Protein AF-A0A1N6XHS5-F1 (afdb_monomer_lite)

Sequence (62 aa):
MWISLETVQTIMICIENDCENEAAVRLHIPWADNRDVCTAHARVLVQKDGVVAEPLEGVDWK

pLDDT: mean 85.86, std 16.4, range [43.41, 97.5]

Structure (mmCIF, N/CA/C/O backbone):
data_AF-A0A1N6XHS5-F1
#
_entry.id   AF-A0A1N6XHS5-F1
#
loop_
_atom_site.group_PDB
_atom_site.id
_atom_site.type_symbol
_atom_site.label_atom_id
_atom_site.label_alt_id
_atom_site.label_comp_id
_atom_site.label_asym_id
_atom_site.label_entity_id
_atom_site.label_seq_id
_atom_site.pdbx_PDB_ins_code
_atom_site.Cartn_x
_atom_site.Cartn_y
_atom_site.Cartn_z
_atom_site.occupancy
_atom_site.B_iso_or_equiv
_atom_site.auth_seq_id
_atom_site.auth_comp_id
_atom_site.auth_asym_id
_atom_site.auth_atom_id
_atom_site.pdbx_PDB_model_num
ATOM 1 N N . MET A 1 1 ? 33.984 -12.130 -20.674 1.00 43.41 1 MET A N 1
ATOM 2 C CA . MET A 1 1 ? 33.153 -10.918 -20.536 1.00 43.41 1 MET A CA 1
ATOM 3 C C . MET A 1 1 ? 31.915 -11.362 -19.780 1.00 43.41 1 MET A C 1
ATOM 5 O O . MET A 1 1 ? 31.108 -12.087 -20.339 1.00 43.41 1 MET 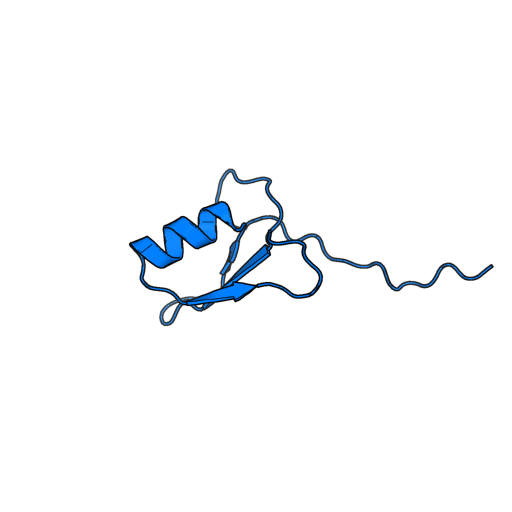A O 1
ATOM 9 N N . TRP A 1 2 ? 31.919 -11.139 -18.467 1.00 47.53 2 TRP A N 1
ATOM 10 C CA . TRP A 1 2 ? 31.022 -11.774 -17.503 1.00 47.53 2 TRP A CA 1
ATOM 11 C C . TRP A 1 2 ? 29.782 -10.898 -17.371 1.00 47.53 2 TRP A C 1
ATOM 13 O O . TRP A 1 2 ? 29.882 -9.773 -16.894 1.00 47.53 2 TRP A O 1
ATOM 23 N N . ILE A 1 3 ? 28.642 -11.379 -17.852 1.00 54.31 3 ILE A N 1
ATOM 24 C CA . ILE A 1 3 ? 27.351 -10.770 -17.545 1.00 54.31 3 ILE A CA 1
ATOM 25 C C . ILE A 1 3 ? 26.940 -11.410 -16.216 1.00 54.31 3 ILE A C 1
ATOM 27 O O . ILE A 1 3 ? 26.552 -12.577 -16.194 1.00 54.31 3 ILE A O 1
ATOM 31 N N . SER A 1 4 ? 27.170 -10.710 -15.101 1.00 63.03 4 SER A N 1
ATOM 32 C CA . SER A 1 4 ? 26.726 -11.154 -13.775 1.00 63.03 4 SER A CA 1
ATOM 33 C C . SER A 1 4 ? 25.207 -11.310 -13.778 1.00 63.03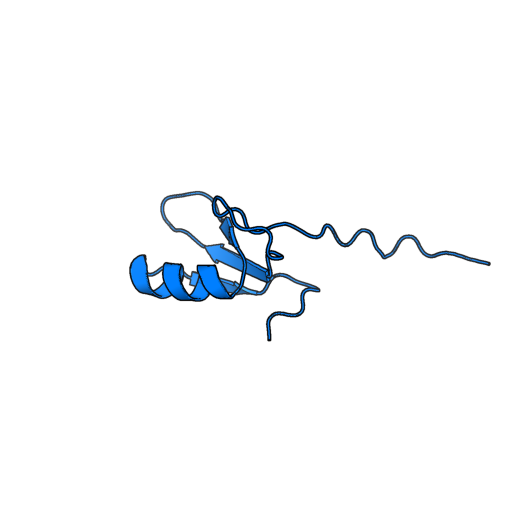 4 SER A C 1
ATOM 35 O O . SER A 1 4 ? 24.484 -10.406 -14.187 1.00 63.03 4 SER A O 1
ATOM 37 N N . LEU A 1 5 ? 24.722 -12.452 -13.297 1.00 53.84 5 LEU A N 1
ATOM 38 C CA . LEU A 1 5 ? 23.302 -12.796 -13.149 1.00 53.84 5 LEU A CA 1
ATOM 39 C C . LEU A 1 5 ? 22.626 -12.059 -11.965 1.00 53.84 5 LEU A C 1
ATOM 41 O O . LEU A 1 5 ? 21.696 -12.583 -11.364 1.00 53.84 5 LEU A O 1
ATOM 45 N N . GLU A 1 6 ? 23.079 -10.854 -11.608 1.00 56.44 6 GLU A N 1
ATOM 46 C CA . GLU A 1 6 ? 22.612 -10.098 -10.428 1.00 56.44 6 GLU A CA 1
ATOM 47 C C . GLU A 1 6 ? 21.321 -9.291 -10.666 1.00 56.44 6 GLU A C 1
ATOM 49 O O . GLU A 1 6 ? 20.880 -8.564 -9.786 1.00 56.44 6 GLU A O 1
ATOM 54 N N . THR A 1 7 ? 20.678 -9.408 -11.832 1.00 53.12 7 THR A N 1
ATOM 55 C CA . THR A 1 7 ? 19.531 -8.555 -12.207 1.00 53.12 7 THR A CA 1
ATOM 56 C C . THR A 1 7 ? 18.247 -9.346 -12.448 1.00 53.12 7 THR A C 1
ATOM 58 O O . THR A 1 7 ? 17.478 -9.037 -13.353 1.00 53.12 7 THR A O 1
ATOM 61 N N . VAL A 1 8 ? 17.972 -10.365 -11.631 1.00 50.34 8 VAL A N 1
ATOM 62 C CA . VAL A 1 8 ? 16.597 -10.881 -11.504 1.00 50.34 8 VAL A CA 1
ATOM 63 C C . VAL A 1 8 ? 15.872 -10.035 -10.460 1.00 50.34 8 VAL A C 1
ATOM 65 O O . VAL A 1 8 ? 15.489 -10.509 -9.395 1.00 50.34 8 VAL A O 1
ATOM 68 N N . GLN A 1 9 ? 15.741 -8.740 -10.737 1.00 53.84 9 GLN A N 1
ATOM 69 C CA . GLN A 1 9 ? 14.848 -7.891 -9.970 1.00 53.84 9 GLN A CA 1
ATOM 70 C C . GLN A 1 9 ? 13.443 -8.217 -10.471 1.00 53.84 9 GLN A C 1
ATOM 72 O O . GLN A 1 9 ? 13.026 -7.761 -11.533 1.00 53.84 9 GLN A O 1
ATOM 77 N N . THR A 1 10 ? 12.762 -9.124 -9.771 1.00 56.50 10 THR A N 1
ATOM 78 C CA . THR A 1 10 ? 11.340 -9.398 -9.980 1.00 56.50 10 THR A CA 1
ATOM 79 C C . THR A 1 10 ? 10.597 -8.087 -9.749 1.00 56.50 10 THR A C 1
ATOM 81 O O . THR A 1 10 ? 10.314 -7.732 -8.609 1.00 56.50 10 THR A O 1
ATOM 84 N N . ILE A 1 11 ? 10.327 -7.346 -10.825 1.00 61.22 11 ILE A N 1
ATOM 85 C CA . ILE A 1 11 ? 9.422 -6.197 -10.816 1.00 61.22 11 ILE A CA 1
ATOM 86 C C . ILE A 1 11 ? 8.049 -6.766 -10.453 1.00 61.22 11 ILE A C 1
ATOM 88 O O . ILE A 1 11 ? 7.373 -7.373 -11.285 1.00 61.22 11 ILE A O 1
ATOM 92 N N . MET A 1 12 ? 7.678 -6.673 -9.178 1.00 79.50 12 MET A N 1
ATOM 93 C CA . MET A 1 12 ? 6.353 -7.074 -8.721 1.00 79.50 12 MET A CA 1
ATOM 94 C C . MET A 1 12 ? 5.395 -5.943 -9.078 1.00 79.50 12 MET A C 1
ATOM 96 O O . MET A 1 12 ? 5.641 -4.793 -8.736 1.00 79.50 12 MET A O 1
ATOM 100 N N . ILE A 1 13 ? 4.322 -6.246 -9.803 1.00 91.81 13 ILE A N 1
ATOM 101 C CA . ILE A 1 13 ? 3.265 -5.275 -10.107 1.00 91.81 13 ILE A CA 1
ATOM 102 C C . ILE A 1 13 ? 2.389 -5.125 -8.859 1.00 91.81 13 ILE A C 1
ATOM 104 O O . ILE A 1 13 ? 2.212 -6.079 -8.099 1.00 91.81 13 ILE A O 1
ATOM 108 N N . CYS A 1 14 ? 1.853 -3.928 -8.632 1.00 94.88 14 CYS A N 1
ATOM 109 C CA . CYS A 1 14 ? 0.893 -3.665 -7.568 1.00 94.88 14 CYS A CA 1
ATOM 110 C C . CYS A 1 14 ? -0.266 -4.675 -7.609 1.00 94.88 14 CYS A C 1
ATOM 112 O O . CYS A 1 14 ? -0.928 -4.821 -8.629 1.00 94.88 14 CYS A O 1
ATOM 114 N N . ILE A 1 15 ? -0.554 -5.329 -6.479 1.00 95.50 15 ILE A N 1
ATOM 115 C CA . ILE A 1 15 ? -1.615 -6.352 -6.396 1.00 95.50 15 ILE A CA 1
ATOM 116 C C . ILE A 1 15 ? -3.044 -5.777 -6.454 1.00 95.50 15 ILE A C 1
ATOM 118 O O . ILE A 1 15 ? -4.021 -6.523 -6.470 1.00 95.50 15 ILE A O 1
ATOM 122 N N . GLU A 1 16 ? -3.194 -4.453 -6.429 1.00 94.38 16 GLU A N 1
ATOM 123 C CA . GLU A 1 16 ? -4.505 -3.814 -6.564 1.00 94.38 16 GLU A CA 1
ATOM 124 C C . GLU A 1 16 ? -5.044 -3.957 -7.986 1.00 94.38 16 GLU A C 1
ATOM 126 O O . GLU A 1 16 ? -4.315 -3.812 -8.967 1.00 94.38 16 GLU A O 1
ATOM 131 N N . ASN A 1 17 ? -6.347 -4.219 -8.086 1.00 91.62 17 ASN A N 1
ATOM 132 C CA . ASN A 1 17 ? -7.012 -4.389 -9.372 1.00 91.62 17 ASN A CA 1
ATOM 133 C C . ASN A 1 17 ? -6.866 -3.127 -10.230 1.00 91.62 17 ASN A C 1
ATOM 135 O O . ASN A 1 17 ? -6.989 -2.015 -9.718 1.00 91.62 17 ASN A O 1
ATOM 139 N N . ASP A 1 18 ? -6.666 -3.323 -11.536 1.00 92.31 18 ASP A N 1
ATOM 140 C CA . ASP A 1 18 ? -6.538 -2.235 -12.518 1.00 92.31 18 ASP A CA 1
ATOM 141 C C . ASP A 1 18 ? -5.341 -1.296 -12.248 1.00 92.31 18 ASP A C 1
ATOM 143 O O . ASP A 1 18 ? -5.345 -0.124 -12.615 1.00 92.31 18 ASP A O 1
ATOM 147 N N . CYS A 1 19 ? -4.294 -1.799 -11.581 1.00 94.25 19 CYS A N 1
ATOM 148 C CA . CYS A 1 19 ? -3.075 -1.046 -11.313 1.00 94.25 19 CYS A CA 1
ATOM 149 C C . CYS A 1 19 ? -1.861 -1.692 -11.984 1.00 94.25 19 CYS A C 1
ATOM 151 O O . CYS A 1 19 ? -1.439 -2.781 -11.612 1.00 94.25 19 CYS A O 1
ATOM 153 N N . GLU A 1 20 ? -1.255 -0.978 -12.931 1.00 93.19 20 GLU A N 1
ATOM 154 C CA . GLU A 1 20 ? -0.043 -1.421 -13.639 1.00 93.19 20 GLU A CA 1
ATOM 155 C C . GLU A 1 20 ? 1.250 -0.844 -13.032 1.00 93.19 20 GLU A C 1
ATOM 157 O O . GLU A 1 20 ? 2.341 -1.052 -13.558 1.00 93.19 20 GLU A O 1
ATOM 162 N N . ASN A 1 21 ? 1.145 -0.107 -11.922 1.00 92.19 21 ASN A N 1
ATOM 163 C CA . ASN A 1 21 ? 2.305 0.478 -11.254 1.00 92.19 21 ASN A CA 1
ATOM 164 C C . ASN A 1 21 ? 3.168 -0.600 -10.590 1.00 92.19 21 ASN A C 1
ATOM 166 O O . ASN A 1 21 ? 2.661 -1.606 -10.089 1.00 92.19 21 ASN A O 1
ATOM 170 N N . GLU A 1 22 ? 4.464 -0.324 -10.485 1.00 92.19 22 GLU A N 1
ATOM 171 C CA . GLU A 1 22 ? 5.395 -1.151 -9.722 1.00 92.19 22 GLU A CA 1
ATOM 172 C C . GLU A 1 22 ? 5.032 -1.154 -8.228 1.00 92.19 22 GLU A C 1
ATOM 174 O O . GLU A 1 22 ? 4.717 -0.118 -7.625 1.00 92.19 22 GLU A O 1
ATOM 179 N N . ALA A 1 23 ? 5.041 -2.342 -7.628 1.00 93.94 23 ALA A N 1
ATOM 180 C CA . ALA A 1 23 ? 4.926 -2.508 -6.195 1.00 93.94 23 ALA A CA 1
ATOM 181 C C . ALA A 1 23 ? 6.220 -2.033 -5.539 1.00 93.94 23 ALA A C 1
ATOM 183 O O . ALA A 1 23 ? 7.314 -2.452 -5.905 1.00 93.94 23 ALA A O 1
ATOM 184 N N . ALA A 1 24 ? 6.075 -1.175 -4.537 1.00 94.50 24 ALA A N 1
ATOM 185 C CA . ALA A 1 24 ? 7.206 -0.580 -3.838 1.00 94.50 24 ALA A CA 1
ATOM 186 C C . ALA A 1 24 ? 7.109 -0.722 -2.315 1.00 94.50 24 ALA A C 1
ATOM 188 O O . ALA A 1 24 ? 8.045 -0.389 -1.591 1.00 94.50 24 ALA A O 1
ATOM 189 N N . VAL A 1 25 ? 5.964 -1.187 -1.813 1.00 94.88 25 VAL A N 1
ATOM 190 C CA . VAL A 1 25 ? 5.647 -1.240 -0.389 1.00 94.88 25 VAL A CA 1
ATOM 191 C C . VAL A 1 25 ? 4.925 -2.543 -0.079 1.00 94.88 25 VAL A C 1
ATOM 193 O O . VAL A 1 25 ? 3.962 -2.896 -0.757 1.00 94.88 25 VAL A O 1
ATOM 196 N N . ARG A 1 26 ? 5.344 -3.215 0.990 1.00 96.06 26 ARG A N 1
ATOM 197 C CA . ARG A 1 26 ? 4.625 -4.315 1.623 1.00 96.06 26 ARG A CA 1
ATOM 198 C C . ARG A 1 26 ? 3.729 -3.790 2.737 1.00 96.06 26 ARG A C 1
ATOM 200 O O . ARG A 1 26 ? 4.184 -3.090 3.640 1.00 96.06 26 ARG A O 1
ATOM 207 N N . LEU A 1 27 ? 2.453 -4.146 2.689 1.00 97.50 27 LEU A N 1
ATOM 208 C CA . LEU A 1 27 ? 1.497 -3.906 3.761 1.00 97.50 27 LEU A CA 1
ATOM 209 C C . LEU A 1 27 ? 1.434 -5.120 4.680 1.00 97.50 27 LEU A C 1
ATOM 211 O O . LEU A 1 27 ? 1.150 -6.229 4.225 1.00 97.50 27 LEU A O 1
ATOM 215 N N . HIS A 1 28 ? 1.646 -4.880 5.971 1.00 97.50 28 HIS A N 1
ATOM 216 C CA . HIS A 1 28 ? 1.450 -5.852 7.039 1.00 97.50 28 HIS A CA 1
ATOM 217 C C . HIS A 1 28 ? 0.025 -5.743 7.564 1.00 97.50 28 HIS A C 1
ATOM 219 O O . HIS A 1 28 ? -0.332 -4.771 8.240 1.00 97.50 28 HIS A O 1
ATOM 225 N N . ILE A 1 29 ? -0.792 -6.740 7.224 1.00 96.75 29 ILE A N 1
ATOM 226 C CA . ILE A 1 29 ? -2.218 -6.774 7.546 1.00 96.75 29 ILE A CA 1
ATOM 227 C C . ILE A 1 29 ? -2.440 -7.792 8.670 1.00 96.75 29 ILE A C 1
ATOM 229 O O . ILE A 1 29 ? -2.250 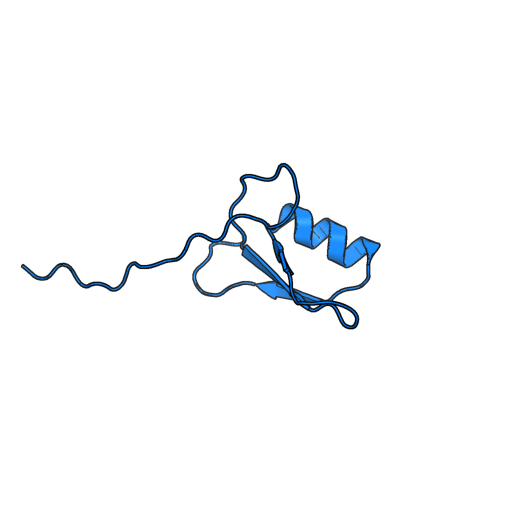-8.981 8.452 1.00 96.75 29 ILE A O 1
ATOM 233 N N . PRO A 1 30 ? -2.873 -7.385 9.876 1.00 96.19 30 PRO A N 1
ATOM 234 C CA . PRO A 1 30 ? -2.993 -8.313 11.008 1.00 96.19 30 PRO A CA 1
ATOM 235 C C . PRO A 1 30 ? -4.028 -9.439 10.839 1.00 96.19 30 PRO A C 1
ATOM 237 O O . PRO A 1 30 ? -4.027 -10.393 11.613 1.00 96.19 30 PRO A O 1
ATOM 240 N N . TRP A 1 31 ? -4.944 -9.314 9.878 1.00 94.88 31 TRP A N 1
ATOM 241 C CA . TRP A 1 31 ? -6.093 -10.208 9.679 1.00 94.88 31 TRP A CA 1
ATOM 242 C C . TRP A 1 31 ? -6.138 -10.862 8.291 1.00 94.88 31 TRP A C 1
ATOM 244 O O . TRP A 1 31 ? -7.119 -11.528 7.966 1.00 94.88 31 TRP A O 1
ATOM 254 N N . ALA A 1 32 ? -5.120 -10.653 7.457 1.00 95.81 32 ALA A N 1
ATOM 255 C CA . ALA A 1 32 ? -5.017 -11.232 6.121 1.00 95.81 32 ALA A CA 1
ATOM 256 C C . ALA A 1 32 ? -3.540 -11.415 5.745 1.00 95.81 32 ALA A C 1
ATOM 258 O O . ALA A 1 32 ? -2.653 -11.061 6.516 1.00 95.81 32 ALA A O 1
ATOM 259 N N . ASP A 1 33 ? -3.274 -11.954 4.560 1.00 96.25 33 ASP A N 1
ATOM 260 C CA . ASP A 1 33 ? -1.909 -12.034 4.050 1.00 96.25 33 ASP A CA 1
ATOM 261 C C . ASP A 1 33 ? -1.334 -10.645 3.742 1.00 96.25 33 ASP A C 1
ATOM 263 O O . ASP A 1 33 ? -2.059 -9.691 3.432 1.00 96.25 33 ASP A O 1
ATOM 267 N N . ASN A 1 34 ? -0.005 -10.549 3.797 1.00 95.75 34 ASN A N 1
ATOM 268 C CA . ASN A 1 34 ? 0.714 -9.346 3.400 1.00 95.75 34 ASN A CA 1
ATOM 269 C C . ASN A 1 34 ? 0.470 -9.026 1.922 1.00 95.75 34 ASN A C 1
ATOM 271 O O . ASN A 1 34 ? 0.359 -9.922 1.083 1.00 95.75 34 ASN A O 1
ATOM 275 N N . ARG A 1 35 ? 0.411 -7.732 1.600 1.00 95.00 35 ARG A N 1
ATOM 276 C CA . ARG A 1 35 ? 0.092 -7.256 0.247 1.00 95.00 35 ARG A CA 1
ATOM 277 C C . ARG A 1 35 ? 1.173 -6.323 -0.263 1.00 95.00 35 ARG A C 1
ATOM 279 O O . ARG A 1 35 ? 1.457 -5.318 0.381 1.00 95.00 35 ARG A O 1
ATOM 286 N N . ASP A 1 36 ? 1.708 -6.617 -1.441 1.00 95.88 36 ASP A N 1
ATOM 287 C CA . ASP A 1 36 ? 2.703 -5.772 -2.097 1.00 95.88 36 ASP A CA 1
ATOM 288 C C . ASP A 1 36 ? 1.995 -4.824 -3.077 1.00 95.88 36 ASP A C 1
ATOM 290 O O . ASP A 1 36 ? 1.310 -5.244 -4.014 1.00 95.88 36 ASP A O 1
ATOM 294 N N . VAL A 1 37 ? 2.105 -3.523 -2.821 1.00 95.94 37 VAL A N 1
ATOM 295 C CA . VAL A 1 37 ? 1.371 -2.464 -3.524 1.00 95.94 37 VAL A CA 1
ATOM 296 C C . VAL A 1 37 ? 2.299 -1.316 -3.916 1.00 95.94 37 VAL A C 1
ATOM 298 O O . VAL A 1 37 ? 3.399 -1.153 -3.382 1.00 95.94 37 VAL A O 1
ATOM 301 N N . CYS A 1 38 ? 1.854 -0.482 -4.853 1.00 95.88 38 CYS A N 1
ATOM 302 C CA . CYS A 1 38 ? 2.543 0.769 -5.163 1.00 95.88 38 CYS A CA 1
ATOM 303 C C . CYS A 1 38 ? 2.400 1.786 -4.016 1.00 95.88 38 CYS A C 1
ATOM 305 O O . CYS A 1 38 ? 1.481 1.707 -3.193 1.00 95.88 38 CYS A O 1
ATOM 307 N N . THR A 1 39 ? 3.276 2.792 -3.984 1.00 95.50 39 THR A N 1
ATOM 308 C CA . THR A 1 39 ? 3.269 3.854 -2.958 1.00 95.50 39 THR A CA 1
ATOM 309 C C . THR A 1 39 ? 1.931 4.600 -2.880 1.00 95.50 39 THR A C 1
ATOM 311 O O . THR A 1 39 ? 1.465 4.937 -1.788 1.00 95.50 39 THR A O 1
ATOM 314 N N . ALA A 1 40 ? 1.264 4.806 -4.022 1.00 95.38 40 ALA A N 1
ATOM 315 C CA . ALA A 1 40 ? -0.040 5.463 -4.092 1.00 95.38 40 ALA A CA 1
ATOM 316 C C . ALA A 1 40 ? -1.135 4.671 -3.354 1.00 95.38 40 ALA A C 1
ATOM 318 O O . ALA A 1 40 ? -1.859 5.238 -2.532 1.00 95.38 40 ALA A O 1
ATOM 319 N N . HIS A 1 41 ? -1.225 3.359 -3.591 1.00 97.00 41 HIS A N 1
ATOM 320 C CA . HIS A 1 41 ? -2.185 2.499 -2.900 1.00 97.00 41 HIS A CA 1
ATOM 321 C C . HIS A 1 41 ? -1.824 2.302 -1.430 1.00 97.00 41 HIS A C 1
ATOM 323 O O . HIS A 1 41 ? -2.711 2.396 -0.581 1.00 97.00 41 HIS A O 1
ATOM 329 N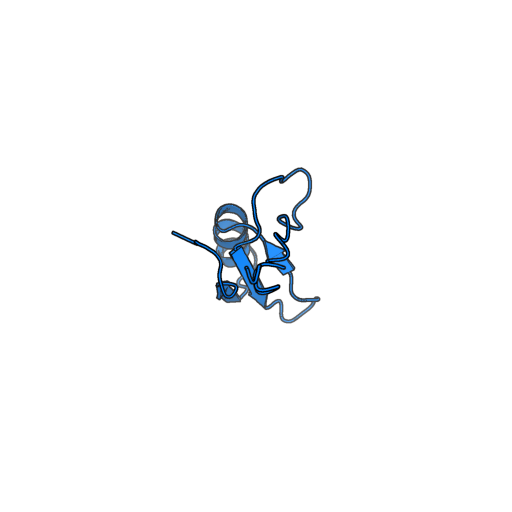 N . ALA A 1 42 ? -0.535 2.143 -1.108 1.00 96.44 42 ALA A N 1
ATOM 330 C CA . ALA A 1 42 ? -0.074 2.074 0.276 1.00 96.44 42 ALA A CA 1
ATOM 331 C C . ALA A 1 42 ? -0.560 3.279 1.092 1.00 96.44 42 ALA A C 1
ATOM 333 O O . ALA A 1 42 ? -1.137 3.111 2.165 1.00 96.44 42 ALA A O 1
ATOM 334 N N . ARG A 1 43 ? -0.411 4.500 0.554 1.00 96.38 43 ARG A N 1
ATOM 335 C CA . ARG A 1 43 ? -0.856 5.731 1.222 1.00 96.38 43 ARG A CA 1
ATOM 336 C C . ARG A 1 43 ? -2.343 5.704 1.570 1.00 96.38 43 ARG A C 1
ATOM 338 O O . ARG A 1 43 ? -2.717 6.180 2.641 1.00 96.38 43 ARG A O 1
ATOM 345 N N . VAL A 1 44 ? -3.185 5.204 0.668 1.00 96.50 44 VAL A N 1
ATOM 346 C CA . VAL A 1 44 ? -4.638 5.139 0.872 1.00 96.50 44 VAL A CA 1
ATOM 347 C C . VAL A 1 44 ? -4.999 4.045 1.876 1.00 96.50 44 VAL A C 1
ATOM 349 O O . VAL A 1 44 ? -5.779 4.301 2.790 1.00 96.50 44 VAL A O 1
ATOM 352 N N . LEU A 1 45 ? -4.423 2.852 1.730 1.00 96.44 45 LEU A N 1
ATOM 353 C CA . LEU A 1 45 ? -4.747 1.680 2.547 1.00 96.44 45 LEU A CA 1
ATOM 354 C C . LEU A 1 45 ? -4.296 1.848 4.001 1.00 96.44 45 LEU A C 1
ATOM 356 O O . LEU A 1 45 ? -5.074 1.582 4.909 1.00 96.44 45 LEU A O 1
ATOM 360 N N . VAL A 1 46 ? -3.100 2.396 4.241 1.00 96.88 46 VAL A N 1
ATOM 361 C CA . VAL A 1 46 ? -2.625 2.719 5.601 1.00 96.88 46 VAL A CA 1
ATOM 362 C C . VAL A 1 46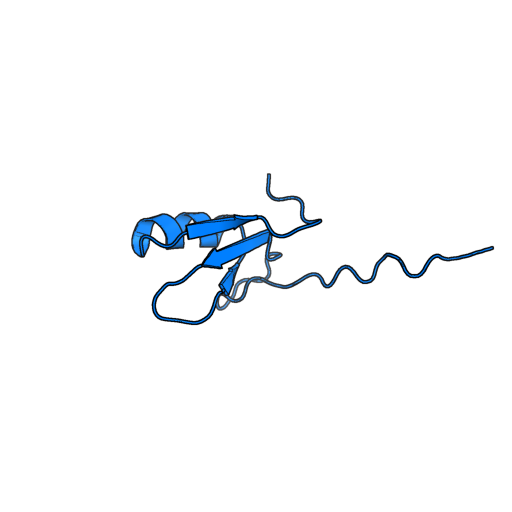 ? -3.592 3.667 6.317 1.00 96.88 46 VAL A C 1
ATOM 364 O O . VAL A 1 46 ? -3.863 3.499 7.502 1.00 96.88 46 VAL A O 1
ATOM 367 N N . GLN A 1 47 ? -4.146 4.650 5.601 1.00 97.12 47 GLN A N 1
ATOM 368 C CA . GLN A 1 47 ? -5.084 5.614 6.183 1.00 97.12 47 GLN A CA 1
ATOM 369 C C . GLN A 1 47 ? -6.479 5.031 6.416 1.00 97.12 47 GLN A C 1
ATOM 371 O O . GLN A 1 47 ? -7.106 5.358 7.420 1.00 97.12 47 GLN A O 1
ATOM 376 N N . LYS A 1 48 ? -6.987 4.218 5.484 1.00 97.06 48 LYS A N 1
ATOM 377 C CA . LYS A 1 48 ? -8.338 3.645 5.574 1.00 97.06 48 LYS A CA 1
ATOM 378 C C . LYS A 1 48 ? -8.412 2.488 6.561 1.00 97.06 48 LYS A C 1
ATOM 380 O O . LYS A 1 48 ? -9.339 2.440 7.364 1.00 97.06 48 LYS A O 1
ATOM 385 N N . ASP A 1 49 ? -7.430 1.597 6.496 1.00 96.56 49 ASP A N 1
ATOM 386 C CA . ASP A 1 49 ? -7.485 0.299 7.161 1.00 96.56 49 ASP A CA 1
ATOM 387 C C . ASP A 1 49 ? -6.580 0.245 8.400 1.00 96.56 49 ASP A C 1
ATOM 389 O O . ASP A 1 49 ? -6.655 -0.705 9.170 1.00 96.56 49 ASP A O 1
ATOM 393 N N . GLY A 1 50 ? -5.732 1.256 8.630 1.00 96.12 50 GLY A N 1
ATOM 394 C CA . GLY A 1 50 ? -4.859 1.313 9.809 1.00 96.12 50 GLY A CA 1
ATOM 395 C C . GLY A 1 50 ? -3.756 0.249 9.817 1.00 96.12 50 GLY A C 1
ATOM 396 O O . GLY A 1 50 ? -3.303 -0.164 10.884 1.00 96.12 50 GLY A O 1
ATOM 397 N N . VAL A 1 51 ? -3.347 -0.219 8.636 1.00 97.44 51 VAL A N 1
ATOM 398 C CA . VAL A 1 51 ? -2.290 -1.226 8.445 1.00 97.44 51 VAL A CA 1
ATOM 399 C C . VAL A 1 51 ? -0.898 -0.589 8.406 1.00 97.44 51 VAL A C 1
ATOM 401 O O . VAL A 1 51 ? -0.758 0.613 8.179 1.00 97.44 51 VAL A O 1
ATOM 404 N N . VAL A 1 52 ? 0.148 -1.392 8.617 1.00 97.31 52 VAL A N 1
ATOM 405 C CA . VAL A 1 52 ? 1.543 -0.918 8.615 1.00 97.31 52 VAL A CA 1
ATOM 406 C C . VAL A 1 52 ? 2.163 -1.112 7.233 1.00 97.31 52 VAL A C 1
ATOM 408 O O . VAL A 1 52 ? 1.997 -2.163 6.625 1.00 97.31 52 VAL A O 1
ATOM 411 N N . ALA A 1 53 ? 2.894 -0.106 6.753 1.00 96.25 53 ALA A N 1
ATOM 412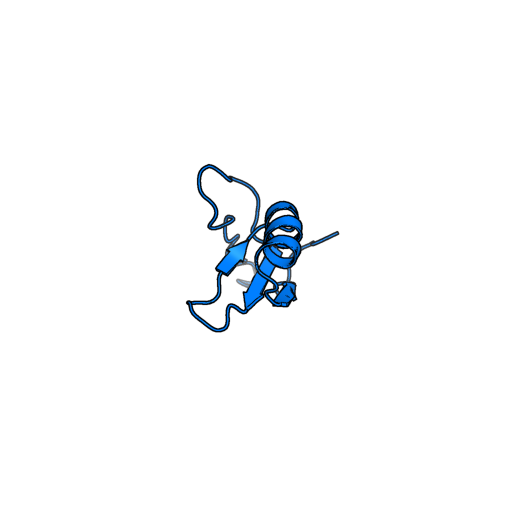 C CA . ALA A 1 53 ? 3.612 -0.134 5.482 1.00 96.25 53 ALA A CA 1
ATOM 413 C C . ALA A 1 53 ? 5.129 -0.234 5.694 1.00 96.25 53 ALA A C 1
ATOM 415 O O . ALA A 1 53 ? 5.690 0.502 6.506 1.00 96.25 53 ALA A O 1
ATOM 416 N N . GLU A 1 54 ? 5.783 -1.094 4.919 1.00 95.19 54 GLU A N 1
ATOM 417 C CA . GLU A 1 54 ? 7.235 -1.273 4.867 1.00 95.19 54 GLU A CA 1
ATOM 418 C C . GLU A 1 54 ? 7.718 -1.169 3.408 1.00 95.19 54 GLU A C 1
ATOM 420 O O . GLU A 1 54 ? 7.156 -1.847 2.546 1.00 95.19 54 GLU A O 1
ATOM 425 N N . PRO A 1 55 ? 8.723 -0.338 3.080 1.00 93.56 55 PRO A N 1
ATOM 426 C CA . PRO A 1 55 ? 9.295 -0.302 1.734 1.00 93.56 55 PRO A CA 1
ATOM 427 C C . PRO A 1 55 ? 9.888 -1.659 1.332 1.00 93.56 55 PRO A C 1
ATOM 429 O O . PRO A 1 55 ? 10.550 -2.308 2.139 1.00 93.56 55 PRO A O 1
ATOM 432 N N . LEU A 1 56 ? 9.688 -2.075 0.080 1.00 91.94 56 LEU A N 1
ATOM 433 C CA . LEU A 1 56 ? 10.377 -3.248 -0.460 1.00 91.94 56 LEU A CA 1
ATOM 434 C C . LEU A 1 56 ? 11.874 -2.949 -0.648 1.00 91.94 56 LEU A C 1
ATOM 436 O O . LEU A 1 56 ? 12.293 -1.799 -0.803 1.00 91.94 56 LEU A O 1
ATOM 440 N N . GLU A 1 57 ? 12.701 -3.990 -0.645 1.00 87.81 57 GLU A N 1
ATOM 441 C CA . GLU A 1 57 ? 14.133 -3.835 -0.897 1.00 87.81 57 GLU A CA 1
ATOM 442 C C . GLU A 1 57 ? 14.411 -3.626 -2.392 1.00 87.81 57 GLU A C 1
ATOM 444 O O . GLU A 1 57 ? 13.793 -4.249 -3.254 1.00 87.81 57 GLU A O 1
ATOM 449 N N . GLY A 1 58 ? 15.368 -2.748 -2.707 1.00 83.62 58 GLY A N 1
ATOM 450 C CA . GLY A 1 58 ? 15.854 -2.535 -4.076 1.00 83.62 58 GLY A CA 1
ATOM 451 C C . GLY A 1 58 ? 14.958 -1.690 -4.989 1.00 83.62 58 GLY A C 1
ATOM 452 O O . GLY A 1 58 ? 15.364 -1.414 -6.114 1.00 83.62 58 GLY A O 1
ATOM 453 N N . VAL A 1 59 ? 13.788 -1.241 -4.531 1.00 79.50 59 VAL A N 1
ATOM 454 C CA . VAL A 1 59 ? 12.861 -0.391 -5.304 1.00 79.50 59 VAL A CA 1
ATOM 455 C C . VAL A 1 59 ? 13.053 1.097 -4.993 1.00 79.50 59 VAL A C 1
ATOM 457 O O . VAL A 1 59 ? 13.384 1.473 -3.864 1.00 79.50 59 VAL A O 1
ATOM 460 N N . ASP A 1 60 ? 12.822 1.962 -5.983 1.00 75.12 60 ASP A N 1
ATOM 461 C CA . ASP A 1 60 ? 12.760 3.412 -5.768 1.00 75.12 60 ASP A CA 1
ATOM 462 C C . ASP A 1 60 ? 11.331 3.804 -5.366 1.00 75.12 60 ASP A C 1
ATOM 464 O O . ASP A 1 60 ? 10.397 3.703 -6.158 1.00 75.12 60 ASP A O 1
ATOM 468 N N . TRP A 1 61 ? 11.151 4.202 -4.106 1.00 68.56 61 TRP A N 1
ATOM 469 C CA . TRP A 1 61 ? 9.840 4.471 -3.499 1.00 68.56 61 TRP A CA 1
ATOM 470 C C . TRP A 1 61 ? 9.576 5.965 -3.242 1.00 68.56 61 TRP A C 1
ATOM 472 O O . TRP A 1 61 ? 8.647 6.299 -2.505 1.00 68.56 61 TRP A O 1
ATOM 482 N N . LYS A 1 62 ? 10.404 6.854 -3.804 1.00 61.25 62 LYS A N 1
ATOM 483 C CA . LYS A 1 62 ? 10.300 8.312 -3.618 1.00 61.25 62 LYS A CA 1
ATOM 484 C C . LYS A 1 62 ? 8.984 8.922 -4.098 1.00 61.25 62 LYS A C 1
ATOM 486 O O . LYS A 1 62 ? 8.434 8.472 -5.126 1.00 61.25 62 LYS A O 1
#

Foldseek 3Di:
DDPDPPPPPPQDFFPDPPGRDTFFKWWDDPPDDIGGHALVVVVVCCVPVVIDIDTDPPDDRD

Radius of gyration: 13.63 Å; chains: 1; bounding box: 42×21×32 Å

InterPro domains:
  IPR058327 Domain of unknown function DUF8014 [PF26046] (12-60)

Secondary structure (DSSP, 8-state):
----S------PBPSSTT--SBP-EEEE-TTS--EEE-HHHHHHHHHHH--EEEEPTT----

Organism: NCBI:txid553468